Protein AF-U9SFA2-F1 (afdb_monomer)

Organism: Rhizophagus irregularis (strain DAOM 181602 / DAOM 197198 / MUCL 43194) (NCBI:txid747089)

Mean predicted aligned error: 8.27 Å

Solvent-accessible surface area (backbone atoms only — not comparable to full-atom values): 6168 Å² total; per-residue (Å²): 109,73,67,57,53,53,52,51,51,53,50,51,56,56,59,69,34,75,94,37,57,71,68,74,37,70,68,56,58,70,69,55,61,58,72,60,51,51,57,68,68,61,67,67,90,86,56,92,46,71,70,51,48,53,52,50,53,49,52,50,24,62,77,68,74,59,50,89,34,54,60,52,40,28,73,77,36,58,91,81,36,61,93,84,55,52,20,88,88,75,66,71,51,63,27,40,87,92,53,117

pLDDT: mean 82.38, std 8.37, range [59.94, 93.69]

Sequence (100 aa):
MIKHIRETQWIEEFFNLHRNECWNNSETLAEIEWSCTFRVLKGNMELTNFSEHELNLFKVKIRTEELPTLDNLIKRKPHVYSSKWKCPMCLKDDKTYSHL

Radius of gyration: 17.47 Å; Cα contacts (8 Å, |Δi|>4): 57; chains: 1; bounding box: 46×38×40 Å

Foldseek 3Di:
DVVVVVVVVVVVVVCPPPVNPQVVDPVSVVPDPVVVVVVLVPQDPPDDDPVSVVSVVVVVCLVVVNPVFLVNCCVVCVVVGPPPADDPVPRPHRRDPVND

Secondary structure (DSSP, 8-state):
-HHHHHHHHHHHHHHTSGGGGGGG-HHHHHT--HHHHHHHHS--TT--SHHHHHHHHHHHHHHTT-S--HHHHHHH-TTTS-TTPPPTTTSSS---TT--

Structure (mmCIF, N/CA/C/O backbone):
data_AF-U9SFA2-F1
#
_entry.id   AF-U9S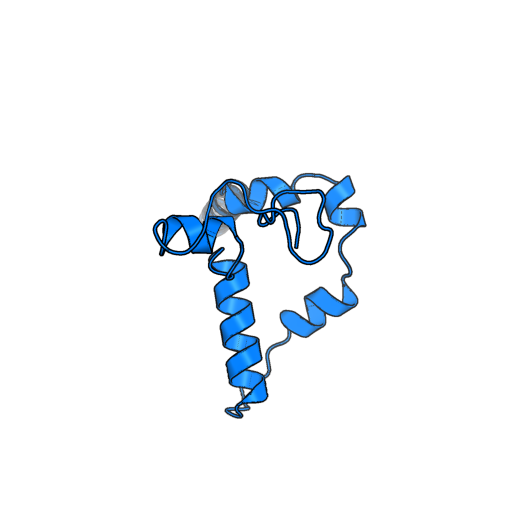FA2-F1
#
loop_
_atom_site.group_PDB
_atom_site.id
_atom_site.type_symbol
_atom_site.label_atom_id
_atom_site.label_alt_id
_atom_site.label_comp_id
_atom_site.label_asym_id
_atom_site.label_entity_id
_atom_site.label_seq_id
_atom_site.pdbx_PDB_ins_code
_atom_site.Cartn_x
_atom_site.Cartn_y
_atom_site.Cartn_z
_atom_site.occupancy
_atom_site.B_iso_or_equiv
_atom_site.auth_seq_id
_atom_site.auth_comp_id
_atom_site.auth_asym_id
_atom_site.auth_atom_id
_atom_site.pdbx_PDB_model_num
ATOM 1 N N . MET A 1 1 ? 22.266 19.647 -20.632 1.00 71.38 1 MET A N 1
ATOM 2 C CA . MET A 1 1 ? 21.979 20.718 -19.651 1.00 71.38 1 MET A CA 1
ATOM 3 C C . MET A 1 1 ? 20.476 20.907 -19.422 1.00 71.38 1 MET A C 1
ATOM 5 O O . MET A 1 1 ? 20.027 20.557 -18.346 1.00 71.38 1 MET A O 1
ATOM 9 N N . ILE A 1 2 ? 19.673 21.326 -20.414 1.00 84.00 2 ILE A N 1
ATOM 10 C CA . ILE A 1 2 ? 18.207 21.519 -20.250 1.00 84.00 2 ILE A CA 1
ATOM 11 C C . ILE A 1 2 ? 17.465 20.230 -19.848 1.00 84.00 2 ILE A C 1
ATOM 13 O O . ILE A 1 2 ? 16.577 20.272 -19.004 1.00 84.00 2 ILE A O 1
ATOM 17 N N . LYS A 1 3 ? 17.856 19.079 -20.417 1.00 88.50 3 LYS A N 1
ATOM 18 C CA . LYS A 1 3 ? 17.295 17.765 -20.060 1.00 88.50 3 LYS A CA 1
ATOM 19 C C . LYS A 1 3 ? 17.430 17.471 -18.560 1.00 88.50 3 LYS A C 1
ATOM 21 O O . LYS A 1 3 ? 16.433 17.184 -17.918 1.00 88.50 3 LYS A O 1
ATOM 26 N N . HIS A 1 4 ? 18.631 17.645 -18.009 1.00 89.62 4 HIS A N 1
ATOM 27 C CA . HIS A 1 4 ? 18.893 17.405 -16.589 1.00 89.62 4 HIS A CA 1
ATOM 28 C C . HIS A 1 4 ? 18.133 18.362 -15.675 1.00 89.62 4 HIS A C 1
ATOM 30 O O . HIS A 1 4 ? 17.639 17.937 -14.645 1.00 89.62 4 HIS A O 1
ATOM 36 N N . ILE A 1 5 ? 17.970 19.628 -16.071 1.00 90.62 5 ILE A N 1
ATOM 37 C CA . ILE A 1 5 ? 17.167 20.585 -15.296 1.00 90.62 5 ILE A CA 1
ATOM 38 C C . ILE A 1 5 ? 15.709 20.115 -15.209 1.00 90.62 5 ILE A C 1
ATOM 40 O O . ILE A 1 5 ? 15.139 20.098 -14.123 1.00 90.62 5 ILE A O 1
ATOM 44 N N . ARG A 1 6 ? 15.123 19.675 -16.331 1.00 92.06 6 ARG A N 1
ATOM 45 C CA . ARG A 1 6 ? 13.753 19.139 -16.342 1.00 92.06 6 ARG A CA 1
ATOM 46 C C . ARG A 1 6 ? 13.619 17.841 -15.552 1.00 92.06 6 ARG A C 1
ATOM 48 O O . ARG A 1 6 ? 12.615 17.650 -14.879 1.00 92.06 6 ARG A O 1
ATOM 55 N N . GLU A 1 7 ? 14.610 16.958 -15.637 1.00 92.81 7 GLU A N 1
ATOM 56 C CA . GLU A 1 7 ? 14.641 15.720 -14.850 1.00 92.81 7 GLU A CA 1
ATOM 57 C C . GLU A 1 7 ? 14.647 16.025 -13.350 1.00 92.81 7 GLU A C 1
ATOM 59 O O . GLU A 1 7 ? 13.835 15.465 -12.620 1.00 92.81 7 GLU A O 1
ATOM 64 N N . THR A 1 8 ? 15.488 16.959 -12.896 1.00 92.94 8 THR A N 1
ATOM 65 C CA . THR A 1 8 ? 15.530 17.374 -11.487 1.00 92.94 8 THR A CA 1
ATOM 66 C C . THR A 1 8 ? 14.205 17.983 -11.034 1.00 92.94 8 THR A C 1
ATOM 68 O O . THR A 1 8 ? 13.709 17.606 -9.978 1.00 92.94 8 THR A O 1
ATOM 71 N N . GLN A 1 9 ? 13.603 18.866 -11.837 1.00 93.69 9 GLN A N 1
ATOM 72 C CA . GLN A 1 9 ? 12.302 19.476 -11.524 1.00 93.69 9 GLN A CA 1
ATOM 73 C C . GLN A 1 9 ? 11.202 18.423 -11.378 1.00 93.69 9 GLN A C 1
ATOM 75 O O . GLN A 1 9 ? 10.446 18.443 -10.415 1.00 93.69 9 GLN A O 1
ATOM 80 N N . TRP A 1 10 ? 11.146 17.461 -12.299 1.00 92.81 10 TRP A N 1
ATOM 81 C CA . TRP A 1 10 ? 10.154 16.392 -12.240 1.00 92.81 10 TRP A CA 1
ATOM 82 C C . TRP A 1 10 ? 10.342 15.491 -11.014 1.00 92.81 10 TRP A C 1
ATOM 84 O O . TRP A 1 10 ? 9.370 15.082 -10.381 1.00 92.81 10 TRP A O 1
ATOM 94 N N . ILE A 1 11 ? 11.594 15.189 -10.663 1.00 90.12 11 ILE A N 1
ATOM 95 C CA . ILE A 1 11 ? 11.922 14.418 -9.462 1.00 90.12 11 ILE A CA 1
ATOM 96 C C . ILE A 1 11 ? 11.481 15.177 -8.204 1.00 90.12 11 ILE A C 1
ATOM 98 O O . ILE A 1 11 ? 10.863 14.582 -7.324 1.00 90.12 11 ILE A O 1
ATOM 102 N N . GLU A 1 12 ? 11.758 16.477 -8.127 1.00 90.62 12 GLU A N 1
ATOM 103 C CA . GLU A 1 12 ? 11.352 17.332 -7.009 1.00 90.62 12 GLU A CA 1
ATOM 104 C C . GLU A 1 12 ? 9.824 17.406 -6.875 1.00 90.62 12 GLU A C 1
ATOM 106 O O . GLU A 1 12 ? 9.285 17.177 -5.792 1.00 90.62 12 GLU A O 1
ATOM 111 N N . GLU A 1 13 ? 9.111 17.643 -7.978 1.00 91.81 13 GLU A N 1
ATOM 112 C CA . GLU A 1 13 ? 7.645 17.622 -8.014 1.00 91.81 13 GLU A CA 1
ATOM 113 C C . GLU A 1 13 ? 7.095 16.278 -7.541 1.00 91.81 13 GLU A C 1
ATOM 115 O O . GLU A 1 13 ? 6.163 16.241 -6.741 1.00 91.81 13 GLU A O 1
ATOM 120 N N . PHE A 1 14 ? 7.688 15.171 -7.996 1.00 86.94 14 PHE A N 1
ATOM 121 C CA . PHE A 1 14 ? 7.290 13.833 -7.581 1.00 86.94 14 PHE A CA 1
ATOM 122 C C . PHE A 1 14 ? 7.499 13.618 -6.079 1.00 86.94 14 PHE A C 1
ATOM 124 O O . PHE A 1 14 ? 6.580 13.142 -5.412 1.00 86.94 14 PHE A O 1
ATOM 131 N N . PHE A 1 15 ? 8.666 13.960 -5.528 1.00 83.31 15 PHE A N 1
ATOM 132 C CA . PHE A 1 15 ? 8.948 13.797 -4.096 1.00 83.31 15 PHE A CA 1
ATOM 133 C C . PHE A 1 15 ? 8.019 14.637 -3.213 1.00 83.31 15 PHE A C 1
ATOM 135 O O . PHE A 1 15 ? 7.634 14.178 -2.143 1.00 83.31 15 PHE A O 1
ATOM 142 N N . ASN A 1 16 ? 7.591 15.806 -3.690 1.00 87.44 16 ASN A N 1
ATOM 143 C CA . ASN A 1 16 ? 6.712 16.716 -2.954 1.00 87.44 16 ASN A CA 1
ATOM 144 C C . ASN A 1 16 ? 5.208 16.403 -3.087 1.00 87.44 16 ASN A C 1
ATOM 146 O O . ASN A 1 16 ? 4.372 17.158 -2.590 1.00 87.44 16 ASN A O 1
ATOM 150 N N . LEU A 1 17 ? 4.824 15.302 -3.739 1.00 84.56 17 LEU A N 1
ATOM 151 C CA . LEU A 1 17 ? 3.427 14.860 -3.752 1.00 84.56 17 LEU A CA 1
ATOM 152 C C . LEU A 1 17 ? 2.979 14.475 -2.336 1.00 84.56 17 LEU A C 1
ATOM 154 O O . LEU A 1 17 ? 3.697 13.769 -1.640 1.00 84.56 17 LEU A O 1
ATOM 158 N N . HIS A 1 18 ? 1.761 14.855 -1.937 1.00 82.69 18 HIS A N 1
ATOM 159 C CA . HIS A 1 18 ? 1.237 14.603 -0.582 1.00 82.69 18 HIS A CA 1
ATOM 160 C C . HIS A 1 18 ? 1.334 13.131 -0.142 1.00 82.69 18 HIS A C 1
ATOM 162 O O . HIS A 1 18 ? 1.742 12.845 0.978 1.00 82.69 18 HIS A O 1
ATOM 168 N N . ARG A 1 19 ? 1.083 12.182 -1.055 1.00 76.44 19 ARG A N 1
ATOM 169 C CA . ARG A 1 19 ? 1.249 10.736 -0.801 1.00 76.44 19 ARG A CA 1
ATOM 170 C C . ARG A 1 19 ? 2.656 10.324 -0.351 1.00 76.44 19 ARG A C 1
ATOM 172 O O . ARG A 1 19 ? 2.842 9.227 0.167 1.00 76.44 19 ARG A O 1
ATOM 179 N N . ASN A 1 20 ? 3.656 11.161 -0.633 1.00 81.19 20 ASN A N 1
ATOM 180 C CA . ASN A 1 20 ? 5.048 10.900 -0.310 1.00 81.19 20 ASN A CA 1
ATOM 181 C C . ASN A 1 20 ? 5.491 11.535 1.013 1.00 81.19 20 ASN A C 1
ATOM 183 O O . ASN A 1 20 ? 6.568 11.211 1.506 1.00 81.19 20 ASN A O 1
ATOM 187 N N . GLU A 1 21 ? 4.661 12.391 1.610 1.00 82.56 21 GLU A N 1
ATOM 188 C CA . GLU A 1 21 ? 4.975 13.128 2.836 1.00 82.56 21 GLU A CA 1
ATOM 189 C C . GLU A 1 21 ? 5.341 12.189 3.996 1.00 82.56 21 GLU A C 1
ATOM 191 O O . GLU A 1 21 ? 6.287 12.456 4.735 1.00 82.56 21 GLU A O 1
ATOM 196 N N . CYS A 1 22 ? 4.671 11.037 4.101 1.00 74.31 22 CYS A N 1
ATOM 197 C CA . CYS A 1 22 ? 4.950 10.039 5.135 1.00 74.31 22 CYS A CA 1
ATOM 198 C C . CYS A 1 22 ? 6.326 9.359 4.997 1.00 74.31 22 CYS A C 1
ATOM 200 O O . CYS A 1 22 ? 6.862 8.882 5.998 1.00 74.31 22 CYS A O 1
ATOM 202 N N . TRP A 1 23 ? 6.921 9.345 3.798 1.00 75.06 23 TRP A N 1
ATOM 203 C CA . TRP A 1 23 ? 8.234 8.738 3.535 1.00 75.06 23 TRP A CA 1
ATOM 204 C C . TRP A 1 23 ? 9.402 9.697 3.779 1.00 75.06 23 TRP A C 1
ATOM 206 O O . TRP A 1 23 ? 10.551 9.264 3.780 1.00 75.06 23 TRP A O 1
ATOM 216 N N . ASN A 1 24 ? 9.128 10.983 4.015 1.00 74.25 24 ASN A N 1
ATOM 217 C CA . ASN A 1 24 ? 10.156 11.974 4.343 1.00 74.25 24 ASN A CA 1
ATOM 218 C C . ASN A 1 24 ? 10.618 11.889 5.812 1.00 74.25 24 ASN A C 1
ATOM 220 O O . ASN A 1 24 ? 11.534 12.605 6.213 1.00 74.25 24 ASN A O 1
ATOM 224 N N . ASN A 1 25 ? 10.006 11.014 6.618 1.00 79.50 25 ASN A N 1
ATOM 225 C CA . ASN A 1 25 ? 10.401 10.755 7.997 1.00 79.50 25 ASN A CA 1
ATOM 226 C C . ASN A 1 25 ? 11.438 9.615 8.065 1.00 79.50 25 ASN A C 1
ATOM 228 O O . ASN A 1 25 ? 11.177 8.487 7.644 1.00 79.50 25 ASN A O 1
ATOM 232 N N . SER A 1 26 ? 12.611 9.904 8.637 1.00 77.81 26 SER A N 1
ATOM 233 C CA . SER A 1 26 ? 13.701 8.936 8.808 1.00 77.81 26 SER A CA 1
ATOM 234 C C . SER A 1 26 ? 13.350 7.751 9.709 1.00 77.81 26 SER A C 1
ATOM 236 O O . SER A 1 26 ? 13.894 6.669 9.514 1.00 77.81 26 SER A O 1
ATOM 238 N N . GLU A 1 27 ? 12.464 7.945 10.686 1.00 83.50 27 GLU A N 1
ATOM 239 C CA . GLU A 1 27 ? 11.984 6.884 11.577 1.00 83.50 27 GLU A CA 1
ATOM 240 C C . GLU A 1 27 ? 11.123 5.889 10.793 1.00 83.50 27 GLU A C 1
ATOM 242 O O . GLU A 1 27 ? 11.419 4.698 10.779 1.00 83.50 27 GLU A O 1
ATOM 247 N N . THR A 1 28 ? 10.177 6.395 9.994 1.00 78.00 28 THR A N 1
ATOM 248 C CA . THR A 1 28 ? 9.372 5.577 9.076 1.00 78.00 28 THR A CA 1
ATOM 249 C C . THR A 1 28 ? 10.245 4.790 8.098 1.00 78.00 28 THR A C 1
ATOM 251 O O . THR A 1 28 ? 9.982 3.619 7.845 1.00 78.00 28 THR A O 1
ATOM 254 N N . LEU A 1 29 ? 11.306 5.399 7.551 1.00 80.56 29 LEU A N 1
ATOM 255 C CA . LEU A 1 29 ? 12.233 4.714 6.637 1.00 80.56 29 LEU A CA 1
ATOM 256 C C . LEU A 1 29 ? 12.989 3.558 7.309 1.00 80.56 29 LEU A C 1
ATOM 258 O O . LEU A 1 29 ? 13.296 2.569 6.639 1.00 80.56 29 LEU A O 1
ATOM 262 N N . ALA A 1 30 ? 13.296 3.676 8.604 1.00 84.94 30 ALA A N 1
ATOM 263 C CA . ALA A 1 30 ? 13.982 2.637 9.369 1.00 84.94 30 ALA A CA 1
ATOM 264 C C . ALA A 1 30 ? 13.076 1.430 9.665 1.00 84.94 30 ALA A C 1
ATOM 266 O O . ALA A 1 30 ? 13.575 0.315 9.803 1.00 84.94 30 ALA A O 1
ATOM 267 N N . GLU A 1 31 ? 11.759 1.636 9.713 1.00 85.44 31 GLU A N 1
ATOM 268 C CA . GLU A 1 31 ? 10.759 0.582 9.924 1.00 85.44 31 GLU A CA 1
ATOM 269 C C . GLU A 1 31 ? 10.415 -0.201 8.645 1.00 85.44 31 GLU A C 1
ATOM 271 O O . GLU A 1 31 ? 9.746 -1.234 8.708 1.00 85.44 31 GLU A O 1
ATOM 276 N N . ILE A 1 32 ? 10.870 0.255 7.469 1.00 83.19 32 ILE A N 1
ATOM 277 C CA . ILE A 1 32 ? 10.576 -0.422 6.202 1.00 83.19 32 ILE A CA 1
ATOM 278 C C . ILE A 1 32 ? 11.281 -1.779 6.146 1.00 83.19 32 ILE A C 1
ATOM 280 O O . ILE A 1 32 ? 12.504 -1.877 6.030 1.00 83.19 32 ILE A O 1
ATOM 284 N N . GLU A 1 33 ? 10.480 -2.841 6.072 1.00 89.31 33 GLU A N 1
ATOM 285 C CA . GLU A 1 33 ? 10.966 -4.183 5.767 1.00 89.31 33 GLU A CA 1
ATOM 286 C C . GLU A 1 33 ? 11.300 -4.305 4.269 1.00 89.31 33 GLU A C 1
ATOM 288 O O . GLU A 1 33 ? 10.487 -4.722 3.433 1.00 89.31 33 GLU A O 1
ATOM 293 N N . TRP A 1 34 ? 12.525 -3.916 3.911 1.00 87.00 34 TRP A N 1
ATOM 294 C CA . TRP A 1 34 ? 12.988 -3.839 2.524 1.00 87.00 34 TRP A CA 1
ATOM 295 C C . TRP A 1 34 ? 12.869 -5.160 1.761 1.00 87.00 34 TRP A C 1
ATOM 297 O O . TRP A 1 34 ? 12.588 -5.148 0.560 1.00 87.00 34 TRP A O 1
ATOM 307 N N . SER A 1 35 ? 13.026 -6.302 2.438 1.00 88.19 35 SER A N 1
ATOM 308 C CA . SER A 1 35 ? 12.912 -7.619 1.804 1.00 88.19 35 SER A CA 1
ATOM 309 C C . SER A 1 35 ? 11.510 -7.853 1.217 1.00 88.19 35 SER A C 1
ATOM 311 O O . SER A 1 35 ? 11.367 -8.245 0.052 1.00 88.19 35 SER A O 1
ATOM 313 N N . CYS A 1 36 ? 10.468 -7.520 1.982 1.00 84.00 36 CYS A N 1
ATOM 314 C CA . CYS A 1 36 ? 9.073 -7.573 1.558 1.00 84.00 36 CYS A CA 1
ATOM 315 C C . CYS A 1 36 ? 8.778 -6.529 0.479 1.00 84.00 36 CYS A C 1
ATOM 317 O O . CYS A 1 36 ? 8.167 -6.859 -0.541 1.00 84.00 36 CYS A O 1
ATOM 319 N N . THR A 1 37 ? 9.265 -5.299 0.652 1.00 84.75 37 THR A N 1
ATOM 320 C CA . THR A 1 37 ? 9.082 -4.209 -0.316 1.00 84.75 37 THR A CA 1
ATOM 321 C C . THR A 1 37 ? 9.611 -4.592 -1.694 1.00 84.75 37 THR A C 1
ATOM 323 O O . THR A 1 37 ? 8.880 -4.520 -2.684 1.00 84.75 37 THR A O 1
ATOM 326 N N . PHE A 1 38 ? 10.849 -5.084 -1.784 1.00 86.69 38 PHE A N 1
ATOM 327 C CA . PHE A 1 38 ? 11.423 -5.499 -3.063 1.00 86.69 38 PHE A CA 1
ATOM 328 C C . PHE A 1 38 ? 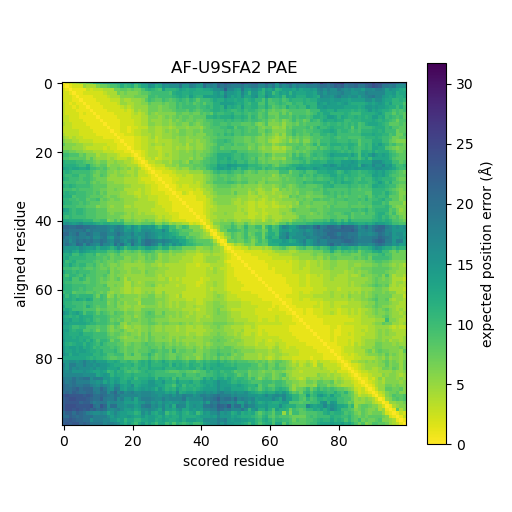10.710 -6.706 -3.660 1.00 86.69 38 PHE A C 1
ATOM 330 O O . PHE A 1 38 ? 10.549 -6.762 -4.877 1.00 86.69 38 PHE A O 1
ATOM 337 N N . ARG A 1 39 ? 10.229 -7.643 -2.837 1.00 82.81 39 ARG A N 1
ATOM 338 C CA . ARG A 1 39 ? 9.423 -8.770 -3.320 1.00 82.81 39 ARG A CA 1
ATOM 339 C C . ARG A 1 39 ? 8.118 -8.305 -3.964 1.00 82.81 39 ARG A C 1
ATOM 341 O O . ARG A 1 39 ? 7.747 -8.829 -5.007 1.00 82.81 39 ARG A O 1
ATOM 348 N N . VAL A 1 40 ? 7.436 -7.326 -3.371 1.00 80.62 40 VAL A N 1
ATOM 349 C CA . VAL A 1 40 ? 6.197 -6.759 -3.926 1.00 80.62 40 VAL A CA 1
ATOM 350 C C . VAL A 1 40 ? 6.488 -5.925 -5.177 1.00 80.62 40 VAL A C 1
ATOM 352 O O . VAL A 1 40 ? 5.743 -6.002 -6.153 1.00 80.62 40 VAL A O 1
ATOM 355 N N . LEU A 1 41 ? 7.578 -5.153 -5.196 1.00 81.19 41 LEU A N 1
ATOM 356 C CA . LEU A 1 41 ? 7.959 -4.335 -6.353 1.00 81.19 41 LEU A CA 1
ATOM 357 C C . LEU A 1 41 ? 8.459 -5.166 -7.539 1.00 81.19 41 LEU A C 1
ATOM 359 O O . LEU A 1 41 ? 8.210 -4.794 -8.688 1.00 81.19 41 LEU A O 1
ATOM 363 N N . LYS A 1 42 ? 9.128 -6.292 -7.278 1.00 77.25 42 LYS A N 1
ATOM 364 C CA . LYS A 1 42 ? 9.591 -7.238 -8.294 1.00 77.25 42 LYS A CA 1
ATOM 365 C C . LYS A 1 42 ? 8.393 -8.012 -8.846 1.00 77.25 42 LYS A C 1
ATOM 367 O O . LYS A 1 42 ? 8.068 -9.103 -8.395 1.00 77.25 42 LYS A O 1
ATOM 372 N N . GLY A 1 43 ? 7.697 -7.409 -9.805 1.00 64.88 43 GLY A N 1
ATOM 373 C CA . GLY A 1 43 ? 6.625 -8.072 -10.541 1.00 64.88 43 GLY A CA 1
ATOM 374 C C . GLY A 1 43 ? 7.155 -9.067 -11.560 1.00 64.88 43 GLY A C 1
ATOM 375 O O . GLY A 1 43 ? 8.222 -8.863 -12.140 1.00 64.88 43 GLY A O 1
ATOM 376 N N . ASN A 1 44 ? 6.385 -10.124 -11.793 1.00 67.62 44 ASN A N 1
ATOM 377 C CA . ASN A 1 44 ? 6.637 -11.037 -12.891 1.00 67.62 44 ASN A CA 1
ATOM 378 C C . ASN A 1 44 ? 5.765 -10.604 -14.078 1.00 67.62 44 ASN A C 1
ATOM 380 O O . ASN A 1 44 ? 4.585 -10.931 -14.136 1.00 67.62 44 ASN A O 1
ATOM 384 N N . MET A 1 45 ? 6.322 -9.803 -14.997 1.00 66.75 45 MET A N 1
ATOM 385 C CA . MET A 1 45 ? 5.558 -9.269 -16.142 1.00 66.75 45 MET A CA 1
ATOM 386 C C . MET A 1 45 ? 5.176 -10.339 -17.173 1.00 66.75 45 MET A C 1
ATOM 388 O O . MET A 1 45 ? 4.369 -10.073 -18.058 1.00 66.75 45 MET A O 1
ATOM 392 N N . GLU A 1 46 ? 5.748 -11.537 -17.065 1.00 70.69 46 GLU A N 1
ATOM 393 C CA . GLU A 1 46 ? 5.578 -12.614 -18.042 1.00 70.69 46 GLU A CA 1
ATOM 394 C C . GLU A 1 46 ? 4.489 -13.623 -17.647 1.00 70.69 46 GLU A C 1
ATOM 396 O O . GLU A 1 46 ? 4.065 -14.426 -18.475 1.00 70.69 46 GLU A O 1
ATOM 401 N N . LEU A 1 47 ? 4.008 -13.589 -16.398 1.00 70.75 47 LEU A N 1
ATOM 402 C CA . LEU A 1 47 ? 3.014 -14.536 -15.894 1.00 70.75 47 LEU A CA 1
ATOM 403 C C . LEU A 1 47 ? 1.639 -13.880 -15.732 1.00 70.75 47 LEU A C 1
ATOM 405 O O . LEU A 1 47 ? 1.481 -12.885 -15.034 1.00 70.75 47 LEU A O 1
ATOM 409 N N . THR A 1 48 ? 0.615 -14.503 -16.311 1.00 75.19 48 THR A N 1
ATOM 410 C CA . THR A 1 48 ? -0.793 -14.071 -16.240 1.00 75.19 48 THR A CA 1
ATOM 411 C C . THR A 1 48 ? -1.650 -15.058 -15.445 1.00 75.19 48 THR A C 1
ATOM 413 O O . THR A 1 48 ? -2.758 -15.415 -15.836 1.00 75.19 48 THR A O 1
ATOM 416 N N . ASN A 1 49 ? -1.130 -15.547 -14.317 1.00 85.81 49 ASN A N 1
ATOM 417 C CA . ASN A 1 49 ? -1.896 -16.411 -13.416 1.00 85.81 49 ASN A CA 1
ATOM 418 C C . ASN A 1 49 ? -2.669 -15.592 -12.365 1.00 85.81 49 ASN A C 1
ATOM 420 O O . ASN A 1 49 ? -2.375 -14.418 -12.134 1.00 85.81 49 ASN A O 1
ATOM 424 N N . PHE A 1 50 ? -3.648 -16.223 -11.709 1.00 87.25 50 PHE A N 1
ATOM 425 C CA . PHE A 1 50 ? -4.478 -15.568 -10.692 1.00 87.25 50 PHE A CA 1
ATOM 426 C C . PHE A 1 50 ? -3.663 -14.982 -9.533 1.00 87.25 50 PHE A C 1
ATOM 428 O O . PHE A 1 50 ? -3.957 -13.880 -9.082 1.00 87.25 50 PHE A O 1
ATOM 435 N N . SER A 1 51 ? -2.614 -15.668 -9.077 1.00 85.75 51 SER A N 1
ATOM 436 C CA . SER A 1 51 ? -1.772 -15.171 -7.983 1.00 85.75 51 SER A CA 1
ATOM 437 C C . SER A 1 51 ? -1.042 -13.879 -8.361 1.00 85.75 51 SER A C 1
ATOM 439 O O . SER A 1 51 ? -0.997 -12.942 -7.566 1.00 85.75 51 SER A O 1
ATOM 441 N N . GLU A 1 52 ? -0.505 -13.796 -9.580 1.00 84.75 52 GLU A N 1
ATOM 442 C CA . GLU A 1 52 ? 0.163 -12.591 -10.081 1.00 84.75 52 GLU A CA 1
ATOM 443 C C . GLU A 1 52 ? -0.853 -11.476 -10.373 1.00 84.75 52 GLU A C 1
ATOM 445 O O . GLU A 1 52 ? -0.566 -10.309 -10.111 1.00 84.75 52 GLU A O 1
ATOM 450 N N . HIS A 1 53 ? -2.063 -11.818 -10.838 1.00 86.19 53 HIS A N 1
ATOM 451 C CA . HIS A 1 53 ? -3.171 -10.867 -10.970 1.00 86.19 53 HIS A CA 1
ATOM 452 C C . HIS A 1 53 ? -3.507 -10.214 -9.625 1.00 86.19 53 HIS A C 1
ATOM 454 O O . HIS A 1 53 ? -3.503 -8.987 -9.532 1.00 86.19 53 HIS A O 1
ATOM 460 N N . GLU A 1 54 ? -3.737 -11.007 -8.574 1.00 87.94 54 GLU A N 1
ATOM 461 C CA . GLU A 1 54 ? -4.044 -10.484 -7.239 1.00 87.94 54 GLU A CA 1
ATOM 462 C C . GLU A 1 54 ? -2.892 -9.648 -6.676 1.00 87.94 54 GLU A C 1
ATOM 464 O O . GLU A 1 54 ? -3.114 -8.567 -6.124 1.00 87.94 54 GLU A O 1
ATOM 469 N N . LEU A 1 55 ? -1.647 -10.092 -6.871 1.00 86.69 55 LEU A N 1
ATOM 470 C CA . LEU A 1 55 ? -0.468 -9.345 -6.445 1.00 86.69 55 LEU A CA 1
ATOM 471 C C . LEU A 1 55 ? -0.341 -8.008 -7.198 1.00 86.69 55 LEU A C 1
ATOM 473 O O . LEU A 1 55 ? -0.025 -6.986 -6.590 1.00 86.69 55 LEU A O 1
ATOM 477 N N . ASN A 1 56 ? -0.607 -7.974 -8.503 1.00 86.31 56 ASN A N 1
ATOM 478 C CA . ASN A 1 56 ? -0.588 -6.743 -9.295 1.00 86.31 56 ASN A CA 1
ATOM 479 C C . ASN A 1 56 ? -1.747 -5.808 -8.935 1.00 86.31 56 ASN A C 1
ATOM 481 O O . ASN A 1 56 ? -1.534 -4.603 -8.796 1.00 86.31 56 ASN A O 1
ATOM 485 N N . LEU A 1 57 ? -2.943 -6.348 -8.699 1.00 87.88 57 LEU A N 1
ATOM 486 C CA . LEU A 1 57 ? -4.085 -5.593 -8.190 1.00 87.88 57 LEU A CA 1
ATOM 487 C C . LEU A 1 57 ? -3.752 -4.953 -6.836 1.00 87.88 57 LEU A C 1
ATOM 489 O O . LEU A 1 57 ? -4.046 -3.778 -6.614 1.00 87.88 57 LEU A O 1
ATOM 493 N N . PHE A 1 58 ? -3.102 -5.703 -5.945 1.00 87.88 58 PHE A N 1
ATOM 494 C CA . PHE A 1 58 ? -2.627 -5.204 -4.659 1.0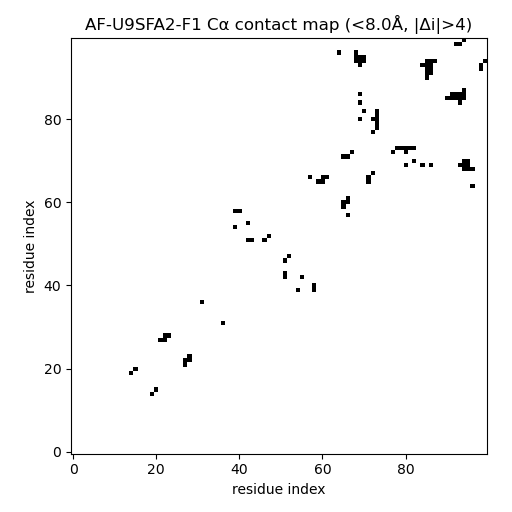0 87.88 58 PHE A CA 1
ATOM 495 C C . PHE A 1 58 ? -1.584 -4.088 -4.822 1.00 87.88 58 PHE A C 1
ATOM 497 O O . PHE A 1 58 ? -1.725 -3.043 -4.192 1.00 87.88 58 PHE A O 1
ATOM 504 N N . LYS A 1 59 ? -0.599 -4.241 -5.722 1.00 85.94 59 LYS A N 1
ATOM 505 C CA . LYS A 1 59 ? 0.393 -3.189 -6.036 1.00 85.94 59 LYS A CA 1
ATOM 506 C C . LYS A 1 59 ? -0.262 -1.899 -6.517 1.00 85.94 59 LYS A C 1
ATOM 508 O O . LYS A 1 59 ? 0.127 -0.822 -6.069 1.00 85.94 59 LYS A O 1
ATOM 513 N N . VAL A 1 60 ? -1.227 -1.998 -7.433 1.00 87.00 60 VAL A N 1
ATOM 514 C CA . VAL A 1 60 ? -1.957 -0.828 -7.939 1.00 87.00 60 VAL A CA 1
ATOM 515 C C . VAL A 1 60 ? -2.687 -0.153 -6.788 1.00 87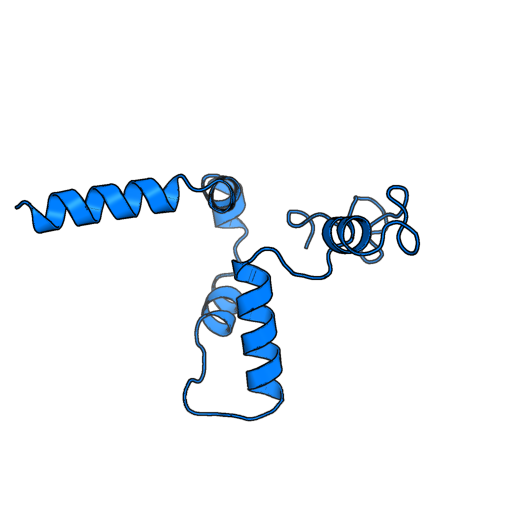.00 60 VAL A C 1
ATOM 517 O O . VAL A 1 60 ? -2.446 1.024 -6.549 1.00 87.00 60 VAL A O 1
ATOM 520 N N . LYS A 1 61 ? -3.468 -0.915 -6.011 1.00 88.69 61 LYS A N 1
ATOM 521 C CA . LYS A 1 61 ? -4.202 -0.389 -4.853 1.00 88.69 61 LYS A CA 1
ATOM 522 C C . LYS A 1 61 ? -3.287 0.266 -3.820 1.00 88.69 61 LYS A C 1
ATOM 524 O O . LYS A 1 61 ? -3.681 1.287 -3.272 1.00 88.69 61 LYS A O 1
ATOM 529 N N . ILE A 1 62 ? -2.089 -0.279 -3.575 1.00 84.75 62 ILE A N 1
ATOM 530 C CA . ILE A 1 62 ? -1.086 0.355 -2.706 1.00 84.75 62 ILE A CA 1
ATOM 531 C C . ILE A 1 62 ? -0.709 1.736 -3.243 1.00 84.75 62 ILE A C 1
ATOM 533 O O . ILE A 1 62 ? -0.762 2.713 -2.501 1.00 84.75 62 ILE A O 1
ATOM 537 N N . ARG A 1 63 ? -0.335 1.811 -4.526 1.00 80.38 63 ARG A N 1
ATOM 538 C CA . ARG A 1 63 ? 0.184 3.031 -5.170 1.00 80.38 63 ARG A CA 1
ATOM 539 C C . ARG A 1 63 ? -0.868 4.121 -5.344 1.00 80.38 63 ARG A C 1
ATOM 541 O O . ARG A 1 63 ? -0.509 5.291 -5.418 1.00 80.38 63 ARG A O 1
ATOM 548 N N . THR A 1 64 ? -2.134 3.739 -5.459 1.00 84.88 64 THR A N 1
ATOM 549 C CA . THR A 1 64 ? -3.262 4.658 -5.645 1.00 84.88 64 THR A CA 1
ATOM 550 C C . THR A 1 64 ? -4.027 4.935 -4.353 1.00 84.88 64 THR A C 1
ATOM 552 O O . THR A 1 64 ? -5.092 5.539 -4.415 1.00 84.88 64 THR A O 1
ATOM 555 N N . GLU A 1 65 ? -3.519 4.486 -3.199 1.00 83.81 65 GLU A N 1
ATOM 556 C CA . GLU A 1 65 ? -4.185 4.622 -1.895 1.00 83.81 65 GLU A CA 1
ATOM 557 C C . GLU A 1 65 ? -5.611 4.044 -1.867 1.00 83.81 65 GLU A C 1
ATOM 559 O O . GLU A 1 65 ? -6.490 4.515 -1.153 1.00 83.81 65 GLU A O 1
ATOM 564 N N . GLU A 1 66 ? -5.863 2.984 -2.639 1.00 88.25 66 GLU A N 1
ATOM 565 C CA . GLU A 1 66 ? -7.196 2.411 -2.861 1.00 88.25 66 GLU A CA 1
ATOM 566 C C . GLU A 1 66 ? -7.460 1.104 -2.104 1.00 88.25 66 GLU A C 1
ATOM 568 O O . GLU A 1 66 ? -8.518 0.474 -2.288 1.00 88.25 66 GLU A O 1
ATOM 573 N N . LEU A 1 67 ? -6.521 0.687 -1.248 1.00 88.31 67 LEU A N 1
ATOM 574 C CA . LEU A 1 67 ? -6.713 -0.455 -0.361 1.00 88.31 67 LEU A CA 1
ATOM 575 C C . LEU A 1 67 ? -8.022 -0.315 0.436 1.00 88.31 67 LEU A C 1
ATOM 577 O O . LEU A 1 67 ? -8.437 0.801 0.759 1.00 88.31 67 LEU A O 1
ATOM 581 N N . PRO A 1 68 ? -8.690 -1.431 0.774 1.00 87.00 68 PRO A N 1
ATOM 582 C CA . PRO A 1 68 ? -9.921 -1.423 1.561 1.00 87.00 68 PRO A CA 1
ATOM 583 C C . PRO A 1 68 ? -9.628 -1.150 3.050 1.00 87.00 68 PRO A C 1
ATOM 585 O O . PRO A 1 68 ? -9.955 -1.952 3.925 1.00 87.00 68 PRO A O 1
ATOM 588 N N . THR A 1 69 ? -8.966 -0.029 3.340 1.00 86.06 69 THR A N 1
ATOM 589 C CA . THR A 1 69 ? -8.850 0.544 4.685 1.00 86.06 69 THR A CA 1
ATOM 590 C C . THR A 1 69 ? -10.218 1.034 5.145 1.00 86.06 69 THR A C 1
ATOM 592 O O . THR A 1 69 ? -11.115 1.264 4.326 1.00 86.06 69 THR A O 1
ATOM 595 N N . LEU A 1 70 ? -10.408 1.182 6.457 1.00 85.25 70 LEU A N 1
ATOM 596 C CA . LEU A 1 70 ? -11.711 1.578 6.986 1.00 85.25 70 LEU A CA 1
ATOM 597 C C . LEU A 1 70 ? -12.113 2.966 6.468 1.00 85.25 70 LEU A C 1
ATOM 599 O O . LEU A 1 70 ? -13.253 3.140 6.047 1.00 85.25 70 LEU A O 1
ATOM 603 N N . ASP A 1 71 ? -11.162 3.895 6.372 1.00 85.88 71 ASP A N 1
ATOM 604 C CA . ASP A 1 71 ? -11.389 5.227 5.802 1.00 85.88 71 ASP A CA 1
ATOM 605 C C . ASP A 1 71 ? -11.915 5.162 4.367 1.00 85.88 71 ASP A C 1
ATOM 607 O O . ASP A 1 71 ? -12.900 5.816 4.018 1.00 85.88 71 ASP A O 1
ATOM 611 N N . ASN A 1 72 ? -11.289 4.337 3.524 1.00 88.94 72 ASN A N 1
ATOM 612 C CA . ASN A 1 72 ? -11.705 4.176 2.134 1.00 88.94 72 ASN A CA 1
ATOM 613 C C . ASN A 1 72 ? -13.065 3.487 2.021 1.00 88.94 72 ASN A C 1
ATOM 615 O O . ASN A 1 72 ? -13.868 3.836 1.154 1.00 88.94 72 ASN A O 1
ATOM 619 N N . LEU A 1 73 ? -13.351 2.527 2.901 1.00 90.06 73 LEU A N 1
ATOM 620 C CA . LEU A 1 73 ? -14.643 1.851 2.954 1.00 90.06 73 LEU A CA 1
ATOM 621 C C . LEU A 1 73 ? -15.763 2.800 3.401 1.00 90.06 73 LEU A C 1
ATOM 623 O O . LEU A 1 73 ? -16.818 2.813 2.769 1.00 90.06 73 LEU A O 1
ATOM 627 N N . ILE A 1 74 ? -15.523 3.650 4.404 1.00 90.44 74 ILE A N 1
ATOM 628 C CA . ILE A 1 74 ? -16.464 4.694 4.838 1.00 90.44 74 ILE A CA 1
ATOM 629 C C . ILE A 1 74 ? -16.713 5.691 3.705 1.00 90.44 74 ILE A C 1
ATOM 631 O O . ILE A 1 74 ? -17.868 5.972 3.398 1.00 90.44 74 ILE A O 1
ATOM 635 N N . LYS A 1 75 ? -15.660 6.173 3.028 1.00 90.31 75 LYS A N 1
ATOM 636 C CA . LYS A 1 75 ? -15.793 7.081 1.872 1.00 90.31 75 LYS A CA 1
ATOM 637 C C . LYS A 1 75 ? -16.638 6.463 0.752 1.00 90.31 75 LYS A C 1
ATOM 639 O O . LYS A 1 75 ? -17.492 7.136 0.184 1.00 90.31 75 LYS A O 1
ATOM 644 N N . ARG A 1 76 ? -16.423 5.180 0.436 1.00 93.25 76 ARG A N 1
ATOM 645 C CA . ARG A 1 76 ? -17.121 4.469 -0.654 1.00 93.25 76 ARG A CA 1
ATOM 646 C C . ARG A 1 76 ? -18.553 4.053 -0.288 1.00 93.25 76 ARG A C 1
ATOM 648 O O . ARG A 1 76 ? -19.424 4.026 -1.156 1.00 93.25 76 ARG A O 1
ATOM 655 N N . LYS A 1 77 ? -18.801 3.665 0.967 1.00 93.44 77 LYS A N 1
ATOM 656 C CA . LYS A 1 77 ? -20.064 3.071 1.444 1.00 93.44 77 LYS A CA 1
ATOM 657 C C . LYS A 1 77 ? -20.383 3.516 2.891 1.00 93.44 77 LYS A C 1
ATOM 659 O O . LYS A 1 77 ? -20.428 2.678 3.794 1.00 93.44 77 LYS A O 1
ATOM 664 N N . PRO A 1 78 ? -20.698 4.802 3.129 1.00 91.88 78 PRO A N 1
ATOM 665 C CA . PRO A 1 78 ? -20.883 5.343 4.485 1.00 91.88 78 PRO A CA 1
ATOM 666 C C . PRO A 1 78 ? -22.118 4.800 5.225 1.00 91.88 78 PR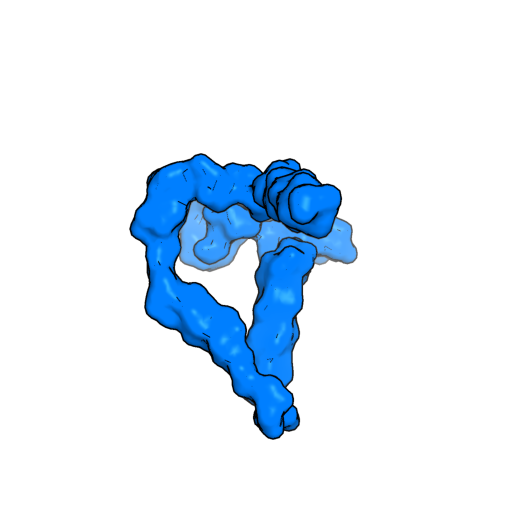O A C 1
ATOM 668 O O . PRO A 1 78 ? -22.220 4.924 6.438 1.00 91.88 78 PRO A O 1
ATOM 671 N N . HIS A 1 79 ? -23.067 4.190 4.508 1.00 92.88 79 HIS A N 1
ATOM 672 C CA . HIS A 1 79 ? -24.241 3.536 5.099 1.00 92.88 79 HIS A CA 1
ATOM 673 C C . HIS A 1 79 ? -23.949 2.113 5.604 1.00 92.88 79 HIS A C 1
ATOM 675 O O . HIS A 1 79 ? -24.744 1.566 6.361 1.00 92.88 79 HIS A O 1
ATOM 681 N N . VAL A 1 80 ? -22.840 1.503 5.166 1.00 93.19 80 VAL A N 1
ATOM 682 C CA . VAL A 1 80 ? -22.410 0.159 5.593 1.00 93.19 80 VAL A CA 1
ATOM 683 C C . VAL A 1 80 ? -21.350 0.260 6.685 1.00 93.19 80 VAL A C 1
ATOM 685 O O . VAL A 1 80 ? -21.383 -0.503 7.646 1.00 93.19 80 VAL A O 1
ATOM 688 N N . TYR A 1 81 ? -20.413 1.197 6.537 1.00 90.00 81 TYR A N 1
ATOM 689 C CA . TYR A 1 81 ? -19.261 1.340 7.422 1.00 90.00 81 TYR A CA 1
ATOM 690 C C . TYR A 1 81 ? -19.397 2.588 8.290 1.00 90.00 81 TYR A C 1
ATOM 692 O O . TYR A 1 81 ? -19.682 3.674 7.792 1.00 90.00 81 TYR A O 1
ATOM 700 N N . SER A 1 82 ? -19.157 2.434 9.591 1.00 87.00 82 SER A N 1
ATOM 701 C CA . SER A 1 82 ? -19.249 3.524 10.564 1.00 87.00 82 SER A CA 1
ATOM 702 C C . SER A 1 82 ? -17.871 4.093 10.889 1.00 87.00 82 SER A C 1
ATOM 704 O O . SER A 1 82 ? -16.939 3.345 11.171 1.00 87.00 82 SER A O 1
ATOM 706 N N . SER A 1 83 ? -17.777 5.422 10.969 1.00 82.88 83 SER A N 1
ATOM 707 C CA . SER A 1 83 ? -16.580 6.141 11.434 1.00 82.88 83 SER A CA 1
ATOM 708 C C . SER A 1 83 ? -16.212 5.867 12.891 1.00 82.88 83 SER A C 1
ATOM 710 O O . SER A 1 83 ? -15.118 6.203 13.320 1.00 82.88 83 SER A O 1
ATOM 712 N N . LYS A 1 84 ? -17.105 5.238 13.662 1.00 84.50 84 LYS A N 1
ATOM 713 C CA . LYS A 1 84 ? -16.826 4.792 15.036 1.00 84.50 84 LYS A CA 1
ATOM 714 C C . LYS A 1 84 ? -16.118 3.438 15.105 1.00 84.50 84 LYS A C 1
ATOM 716 O O . LYS A 1 84 ? -15.788 2.991 16.201 1.00 84.50 84 LYS A O 1
ATOM 721 N N . TRP A 1 85 ? -15.997 2.723 13.985 1.00 84.69 85 TRP A N 1
ATOM 722 C CA . TRP A 1 85 ? -15.377 1.403 13.992 1.00 84.69 85 TRP A CA 1
ATOM 723 C C . TRP A 1 85 ? -13.868 1.531 14.164 1.00 84.69 85 TRP A C 1
ATOM 725 O O . TRP A 1 85 ? -13.236 2.408 13.589 1.00 84.69 85 TRP A O 1
ATOM 735 N N . LYS A 1 86 ? -13.302 0.639 14.973 1.00 80.88 86 LYS A N 1
ATOM 736 C CA . LYS A 1 86 ? -11.856 0.524 15.153 1.00 80.88 86 LYS A CA 1
ATOM 737 C C . LYS A 1 86 ? -11.284 -0.502 14.192 1.00 80.88 86 LYS A C 1
ATOM 739 O O . LYS A 1 86 ? -12.014 -1.315 13.618 1.00 80.88 86 LYS A O 1
ATOM 744 N N . CYS A 1 87 ? -9.970 -0.468 14.018 1.00 75.19 87 CYS A N 1
ATOM 745 C CA . CYS A 1 87 ? -9.260 -1.471 13.250 1.00 75.19 87 CYS A CA 1
ATOM 746 C C . CYS A 1 87 ? -9.563 -2.868 13.814 1.00 75.19 87 CYS A C 1
ATOM 748 O O . CYS A 1 87 ? -9.292 -3.118 14.987 1.00 75.19 87 CYS A O 1
ATOM 750 N N . PRO A 1 88 ? -10.082 -3.808 13.005 1.00 72.94 88 PRO A N 1
ATOM 751 C CA . PRO A 1 88 ? -10.402 -5.149 13.488 1.00 72.94 88 PRO A CA 1
ATOM 752 C C . PRO A 1 88 ? -9.158 -5.972 13.859 1.00 72.94 88 PRO A C 1
ATOM 754 O O . PRO A 1 88 ? -9.298 -6.989 14.527 1.00 72.94 88 PRO A O 1
ATOM 757 N N . MET A 1 89 ? -7.956 -5.548 13.443 1.00 75.81 89 MET A N 1
ATOM 758 C CA . MET A 1 89 ? -6.704 -6.257 13.738 1.00 75.81 89 MET A CA 1
ATOM 759 C C . MET A 1 89 ? -6.126 -5.886 15.107 1.00 75.81 89 MET A C 1
ATOM 761 O O . MET A 1 89 ? -5.687 -6.769 15.836 1.00 75.81 89 MET A O 1
ATOM 765 N N . CYS A 1 90 ? -6.125 -4.599 15.473 1.00 78.56 90 CYS A N 1
ATOM 766 C CA . CYS A 1 90 ? -5.542 -4.132 16.739 1.00 78.56 90 CYS A CA 1
ATOM 767 C C . CYS A 1 90 ? -6.592 -3.751 17.796 1.00 78.56 90 CYS A C 1
ATOM 769 O O . CYS A 1 90 ? -6.257 -3.650 18.974 1.00 78.56 90 CYS A O 1
ATOM 771 N N . LEU A 1 91 ? -7.846 -3.520 17.379 1.00 73.44 91 LEU A N 1
ATOM 772 C CA . LEU A 1 91 ? -8.993 -3.080 18.187 1.00 73.44 91 LEU A CA 1
ATOM 773 C C . LEU A 1 91 ? -8.802 -1.757 18.952 1.00 73.44 91 LEU A C 1
ATOM 775 O O . LEU A 1 91 ? -9.646 -1.401 19.772 1.00 73.44 91 LEU A O 1
ATOM 779 N 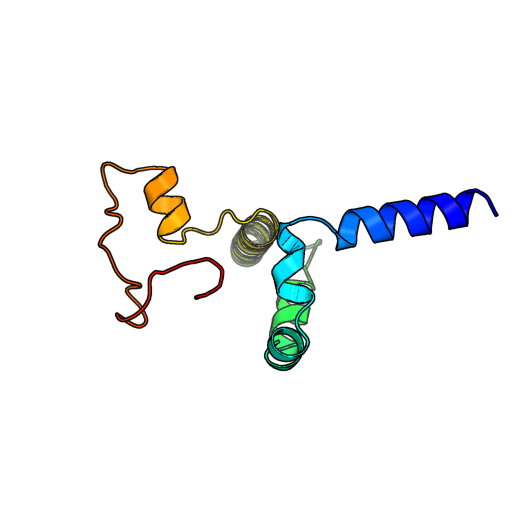N . LYS A 1 92 ? -7.717 -1.023 18.692 1.00 70.25 92 LYS A N 1
ATOM 780 C CA . LYS A 1 92 ? -7.339 0.201 19.412 1.00 70.25 92 LYS A CA 1
ATOM 781 C C . LYS A 1 92 ? -7.457 1.434 18.527 1.00 70.25 92 LYS A C 1
ATOM 783 O O . LYS A 1 92 ? -8.218 2.350 18.842 1.00 70.25 92 LYS A O 1
ATOM 788 N N . ASP A 1 93 ? -6.755 1.409 17.403 1.00 68.06 93 ASP A N 1
ATOM 789 C CA . ASP A 1 93 ? -6.614 2.558 16.517 1.00 68.06 93 ASP A CA 1
ATOM 790 C C . ASP A 1 93 ? -7.623 2.510 15.370 1.00 68.06 93 ASP A C 1
ATOM 792 O O . ASP A 1 93 ? -8.205 1.465 15.052 1.00 68.06 93 ASP A O 1
ATOM 796 N N . ASP A 1 94 ? -7.856 3.662 14.749 1.00 66.31 94 A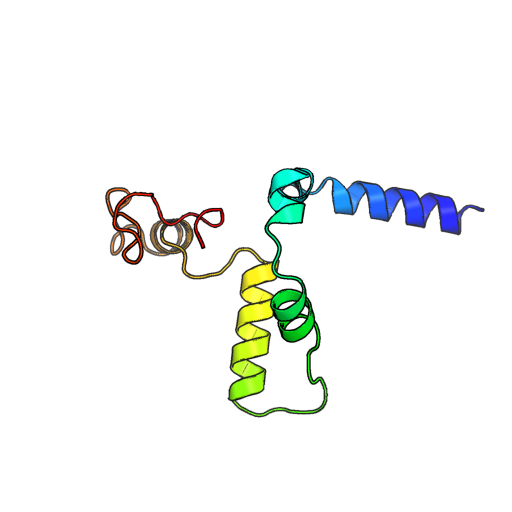SP A N 1
ATOM 797 C CA . ASP A 1 94 ? -8.618 3.724 13.507 1.00 66.31 94 ASP A CA 1
ATOM 798 C C . ASP A 1 94 ? -7.768 3.106 12.387 1.00 66.31 94 ASP A C 1
ATOM 800 O O . ASP A 1 94 ? -6.559 3.322 12.318 1.00 66.31 94 ASP A O 1
ATOM 804 N N . LYS A 1 95 ? -8.376 2.286 11.517 1.00 59.94 95 LYS A N 1
ATOM 805 C CA . LYS A 1 95 ? -7.639 1.645 10.416 1.00 59.94 95 LYS A CA 1
ATOM 806 C C . LYS A 1 95 ? -7.425 2.635 9.274 1.00 59.94 95 LYS A C 1
ATOM 808 O O . LYS A 1 95 ? -8.164 2.609 8.283 1.00 59.94 95 LYS A O 1
ATOM 813 N N . THR A 1 96 ? -6.415 3.475 9.434 1.00 63.81 96 THR A N 1
ATOM 814 C CA . THR A 1 96 ? -5.914 4.408 8.427 1.00 63.81 96 THR A CA 1
ATOM 815 C C . THR A 1 96 ? -4.840 3.748 7.558 1.00 63.81 96 THR A C 1
ATOM 817 O O . THR A 1 96 ? -4.391 2.635 7.827 1.00 63.81 96 THR A O 1
ATOM 820 N N . TYR A 1 97 ? -4.407 4.424 6.493 1.00 61.41 97 TYR A N 1
ATOM 821 C CA . TYR A 1 97 ? -3.285 3.948 5.670 1.00 61.41 97 TYR A CA 1
ATOM 822 C C . TYR A 1 97 ? -1.954 3.910 6.435 1.00 61.41 97 TYR A C 1
ATOM 824 O O . TYR A 1 97 ? -1.101 3.078 6.148 1.00 61.41 97 TYR A O 1
ATOM 832 N N . SER 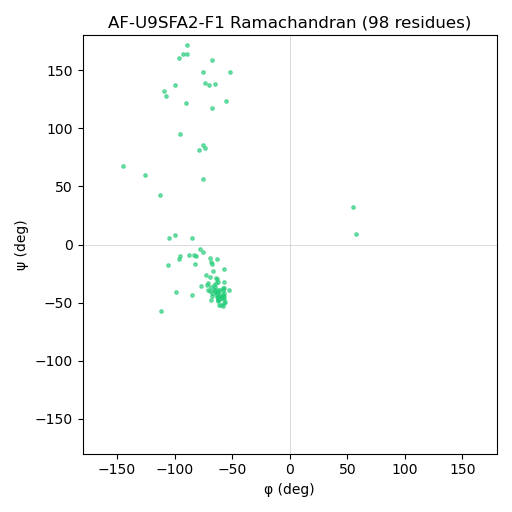A 1 98 ? -1.800 4.791 7.426 1.00 63.56 98 SER A N 1
ATOM 833 C CA . SER A 1 98 ? -0.671 4.808 8.360 1.00 63.56 98 SER A CA 1
ATOM 834 C C . SER A 1 98 ? -0.740 3.703 9.422 1.00 63.56 98 SER A C 1
ATOM 836 O O . SER A 1 98 ? 0.208 3.533 10.178 1.00 63.56 98 SER A O 1
ATOM 838 N N . HIS A 1 99 ? -1.847 2.956 9.478 1.00 67.69 99 HIS A N 1
ATOM 839 C CA . HIS A 1 99 ? -2.090 1.855 10.405 1.00 67.69 99 HIS A CA 1
ATOM 840 C C . HIS A 1 99 ? -2.471 0.579 9.624 1.00 67.69 99 HIS A C 1
ATOM 842 O O . HIS A 1 99 ? -3.583 0.047 9.751 1.00 67.69 99 HIS A O 1
ATOM 848 N N . LEU A 1 100 ? -1.558 0.137 8.748 1.00 64.12 100 LEU A N 1
ATOM 849 C CA . LEU A 1 100 ? -1.674 -1.064 7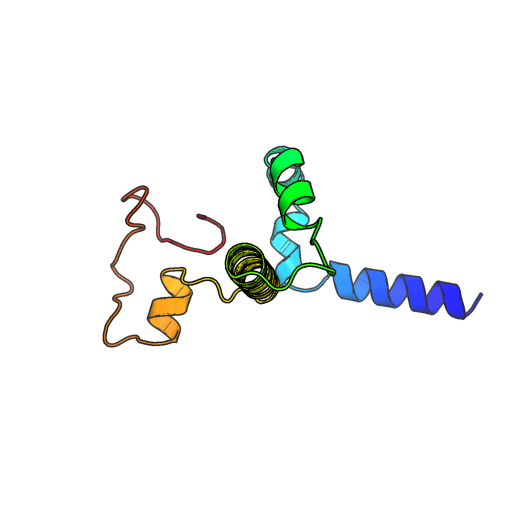.908 1.00 64.12 100 LEU A CA 1
ATOM 850 C C . LEU A 1 100 ? -0.733 -2.180 8.360 1.00 64.12 100 LEU A C 1
ATOM 852 O O . LEU A 1 100 ? 0.438 -1.875 8.662 1.00 64.12 100 LEU A O 1
#